Protein AF-A0A8B6DRS9-F1 (afdb_monomer_lite)

Foldseek 3Di:
DQQDAPVRLVVLQVLLVVLVHRQVVQADPRRGRLADPVLSVLLSVLSVLLLVLVVVDDPVCVVVSLVVSLVSLVVVVVVLLVLLVDLVCLVCLVSSLVSNCCVLPVSLVSSCVSCVVSVHHDDPSSVVSSVCSVVSVVSSVVSVD

Secondary structure (DSSP, 8-state):
--B--HHHHHHHHHHHHHTT---GGGB-GGGBBSS-HHHHHHHHHHHHHHHHHHHT--TTTHHHHHHHHHHHHHHHHHHHHHHHH-GGGTTTHHHHHHHHHIIIIIIHHHHHHHHHHTTPPPPHHHHHHHTTHHHHHHHHHHTT-

Sequence (145 aa):
MNHLKEKECSRFLEEMMSAGLDLKPYVESDCFVALTMNTAQFAKICMTMTRDLLTLHTLELSPLITDTITEVFKAQ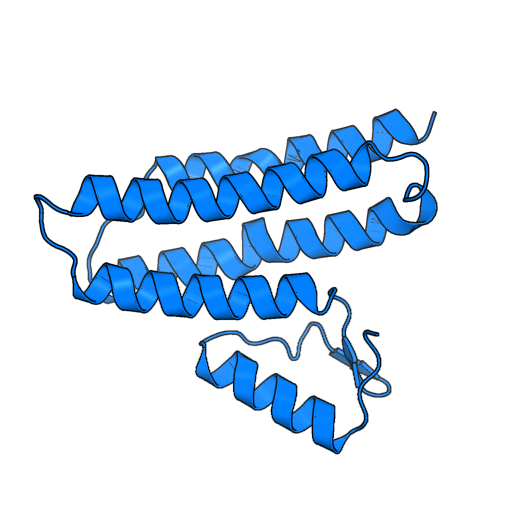LLHFEDSLKNPDFKTEHKFILKNAKYILETLMKKVEEQFKTRSISFPKQLVSVSGKYKKLESLSKSSGS

Structure (mmCIF, N/CA/C/O backbone):
data_AF-A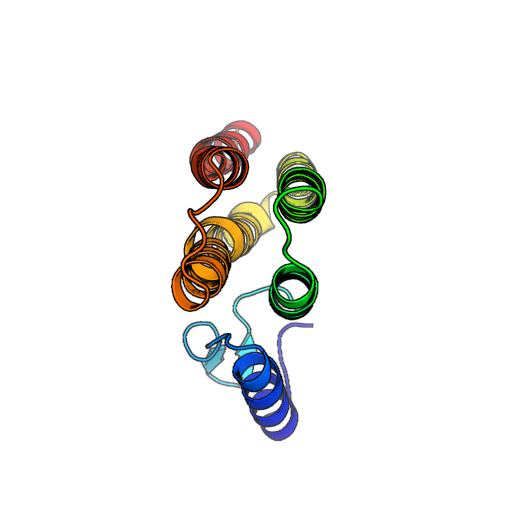0A8B6DRS9-F1
#
_entry.id   AF-A0A8B6DRS9-F1
#
loop_
_atom_site.group_PDB
_atom_site.id
_atom_site.type_symbol
_atom_site.label_atom_id
_atom_site.label_alt_id
_atom_site.label_comp_id
_atom_site.label_asym_id
_atom_site.label_entity_id
_atom_site.label_seq_id
_atom_site.pdbx_PDB_ins_code
_atom_site.Cartn_x
_atom_site.Cartn_y
_atom_site.Cartn_z
_atom_site.occupancy
_atom_site.B_iso_or_equiv
_atom_site.auth_seq_id
_atom_site.auth_comp_id
_atom_site.auth_asym_id
_atom_site.auth_atom_id
_atom_site.pdbx_PDB_model_num
ATOM 1 N N . MET A 1 1 ? -17.212 -5.415 7.579 1.00 56.84 1 MET A N 1
ATOM 2 C CA . MET A 1 1 ? -17.082 -6.022 8.921 1.00 56.84 1 MET A CA 1
ATOM 3 C C . MET A 1 1 ? -15.638 -6.470 9.075 1.00 56.84 1 MET A C 1
ATOM 5 O O . MET A 1 1 ? -15.154 -7.112 8.154 1.00 56.84 1 MET A O 1
ATOM 9 N N . ASN A 1 2 ? -14.947 -6.074 10.149 1.00 80.19 2 ASN A N 1
ATOM 10 C CA . ASN A 1 2 ? -13.532 -6.421 10.378 1.00 80.19 2 ASN A CA 1
ATOM 11 C C . ASN A 1 2 ? -13.346 -7.603 11.344 1.00 80.19 2 ASN A C 1
ATOM 13 O O . ASN A 1 2 ? -12.225 -8.051 11.548 1.00 80.19 2 ASN A O 1
ATOM 17 N N . HIS A 1 3 ? -14.432 -8.094 11.941 1.00 86.56 3 HIS A N 1
ATOM 18 C CA . HIS A 1 3 ? -14.432 -9.350 12.681 1.00 86.56 3 HIS A CA 1
ATOM 19 C C . HIS A 1 3 ? -14.653 -10.505 11.714 1.00 86.56 3 HIS A C 1
ATOM 21 O O . HIS A 1 3 ? -15.632 -10.509 10.964 1.00 86.56 3 HIS A O 1
ATOM 27 N N . LEU A 1 4 ? -13.749 -11.475 11.760 1.00 88.12 4 LEU A N 1
ATOM 28 C CA . LEU A 1 4 ? -13.831 -12.723 11.014 1.00 88.12 4 LEU A CA 1
ATOM 29 C C . LEU A 1 4 ? -14.018 -13.882 11.993 1.00 88.12 4 LEU A C 1
ATOM 31 O O . LEU A 1 4 ? -13.576 -13.808 13.137 1.00 88.12 4 LEU A O 1
ATOM 35 N N . LYS A 1 5 ? -14.628 -14.986 11.553 1.00 91.50 5 LYS A N 1
ATOM 36 C CA . LYS A 1 5 ? -14.529 -16.241 12.313 1.00 91.50 5 LYS A CA 1
ATOM 37 C C . LYS A 1 5 ? -13.100 -16.771 12.219 1.00 91.50 5 LYS A C 1
ATOM 39 O O . LYS A 1 5 ? -12.423 -16.532 11.224 1.00 91.50 5 LYS A O 1
ATOM 44 N N . GLU A 1 6 ? -12.668 -17.564 13.193 1.00 88.38 6 GLU A N 1
ATOM 45 C CA . GLU A 1 6 ? -11.292 -18.083 13.275 1.00 88.38 6 GLU A CA 1
ATOM 46 C C . GLU A 1 6 ? -10.797 -18.705 11.958 1.00 88.38 6 GLU A C 1
ATOM 48 O O . GLU A 1 6 ? -9.792 -18.273 11.395 1.00 88.38 6 GLU A O 1
ATOM 53 N N . LYS A 1 7 ? -11.580 -19.624 11.377 1.00 91.31 7 LYS A N 1
ATOM 54 C CA . LYS A 1 7 ? -11.267 -20.244 10.078 1.00 91.31 7 LYS A CA 1
ATOM 55 C C . LYS A 1 7 ? -11.177 -19.230 8.929 1.00 91.31 7 LYS A C 1
ATOM 57 O O . LYS A 1 7 ? -10.365 -19.386 8.019 1.00 91.31 7 LYS A O 1
ATOM 62 N N . GLU A 1 8 ? -12.032 -18.210 8.937 1.00 92.44 8 GLU A N 1
ATOM 63 C CA . GLU A 1 8 ? -12.033 -17.159 7.915 1.00 92.44 8 GLU A CA 1
ATOM 64 C C . GLU A 1 8 ? -10.821 -16.242 8.068 1.00 92.44 8 GLU A C 1
ATOM 66 O O . GLU A 1 8 ? -10.259 -15.819 7.062 1.00 92.44 8 GLU A O 1
ATOM 71 N N . CYS A 1 9 ? -10.385 -15.996 9.303 1.00 93.50 9 CYS A N 1
ATOM 72 C CA . CYS A 1 9 ? -9.187 -15.231 9.607 1.00 93.50 9 CYS A CA 1
ATOM 73 C C . CYS A 1 9 ? -7.913 -15.953 9.175 1.00 93.50 9 CYS A C 1
ATOM 75 O O . CYS A 1 9 ? -7.055 -15.332 8.553 1.00 93.50 9 CYS A O 1
ATOM 77 N N . SER A 1 10 ? -7.792 -17.259 9.443 1.00 93.19 10 SER A N 1
ATOM 78 C CA . SER A 1 10 ? -6.656 -18.057 8.959 1.00 93.19 10 SER A CA 1
ATOM 79 C C . SER A 1 10 ? -6.564 -18.001 7.437 1.00 93.19 10 SER A C 1
ATOM 81 O O . SER A 1 10 ? -5.522 -17.638 6.897 1.00 93.19 10 SER A O 1
ATOM 83 N N . ARG A 1 11 ? -7.686 -18.241 6.745 1.00 94.94 11 ARG A N 1
ATOM 84 C CA . ARG A 1 11 ? -7.751 -18.158 5.281 1.00 94.94 11 ARG A CA 1
ATOM 85 C C . ARG A 1 11 ? -7.412 -16.758 4.766 1.00 94.94 11 ARG A C 1
ATOM 87 O O . ARG A 1 11 ? -6.698 -16.630 3.780 1.00 94.94 11 ARG A O 1
ATOM 94 N N . PHE A 1 12 ? -7.912 -15.715 5.425 1.00 94.81 12 PHE A N 1
ATOM 95 C CA . PHE A 1 12 ? -7.599 -14.329 5.083 1.00 94.81 12 PHE A CA 1
ATOM 96 C C . PHE A 1 12 ? -6.097 -14.044 5.205 1.00 94.81 12 PHE A C 1
ATOM 98 O O . PHE A 1 12 ? -5.507 -13.471 4.294 1.00 94.81 12 PHE A O 1
ATOM 105 N N . LEU A 1 13 ? -5.454 -14.476 6.291 1.00 95.62 13 LEU A N 1
ATOM 106 C CA . LEU A 1 13 ? -4.017 -14.280 6.484 1.00 95.62 13 LEU A CA 1
ATOM 107 C C . LEU A 1 13 ? -3.186 -15.059 5.460 1.00 95.62 13 LEU A C 1
ATOM 109 O O . LEU A 1 13 ? -2.234 -14.504 4.919 1.00 95.62 13 LEU A O 1
ATOM 113 N N . GLU A 1 14 ? -3.562 -16.300 5.149 1.00 96.25 14 GLU A N 1
ATOM 114 C CA . GLU A 1 14 ? -2.930 -17.099 4.090 1.00 96.25 14 GLU A CA 1
ATOM 115 C C . GLU A 1 14 ? -3.055 -16.423 2.719 1.00 96.25 14 GLU A C 1
ATOM 117 O O . GLU A 1 14 ? -2.078 -16.316 1.975 1.00 96.25 14 GLU A O 1
ATOM 122 N N . GLU A 1 15 ? -4.240 -15.905 2.399 1.00 95.88 15 GLU A N 1
ATOM 123 C CA . GLU A 1 15 ? -4.502 -15.181 1.159 1.00 95.88 15 GLU A CA 1
ATOM 124 C C . GLU A 1 15 ? -3.626 -13.926 1.040 1.00 95.88 15 GLU A C 1
ATOM 126 O O . GLU A 1 15 ? -3.016 -13.693 -0.005 1.00 95.88 15 GLU A O 1
ATOM 131 N N . MET A 1 16 ? -3.512 -13.134 2.107 1.00 96.81 16 MET A N 1
ATOM 132 C CA . MET A 1 16 ? -2.665 -11.936 2.124 1.00 96.81 16 MET A CA 1
ATOM 133 C C . MET A 1 16 ? -1.181 -12.299 2.031 1.00 96.81 16 MET A C 1
ATOM 135 O O . MET A 1 16 ? -0.440 -11.694 1.252 1.00 96.81 16 MET A O 1
ATOM 139 N N . MET A 1 17 ? -0.763 -13.354 2.734 1.00 96.56 17 MET A N 1
ATOM 140 C CA . MET A 1 17 ? 0.605 -13.861 2.683 1.00 96.56 17 MET A CA 1
ATOM 141 C C . MET A 1 17 ? 0.981 -14.326 1.272 1.00 96.56 17 MET A C 1
ATOM 143 O O . MET A 1 17 ? 2.082 -14.038 0.807 1.00 96.56 17 MET A O 1
ATOM 147 N N . SER A 1 18 ? 0.055 -14.961 0.543 1.00 95.00 18 SER A N 1
ATOM 148 C CA . SER A 1 18 ? 0.271 -15.374 -0.853 1.00 95.00 18 SER A CA 1
ATOM 149 C C . SER A 1 18 ? 0.524 -14.195 -1.810 1.00 95.00 18 SER A C 1
ATOM 151 O O . SER A 1 18 ? 1.181 -14.354 -2.840 1.00 95.00 18 SER A O 1
ATOM 153 N N . ALA A 1 19 ? 0.059 -12.994 -1.447 1.00 94.75 19 ALA A N 1
ATOM 154 C CA . ALA A 1 19 ? 0.337 -11.743 -2.151 1.00 94.75 19 ALA A CA 1
ATOM 155 C C . ALA A 1 19 ? 1.589 -11.008 -1.628 1.00 94.75 19 ALA A C 1
ATOM 157 O O . ALA A 1 19 ? 1.895 -9.907 -2.085 1.00 94.75 19 ALA A O 1
ATOM 158 N N . GLY A 1 20 ? 2.329 -11.600 -0.684 1.00 94.50 20 GLY A N 1
ATOM 159 C CA . GLY A 1 20 ? 3.524 -11.012 -0.072 1.00 94.50 20 GLY A CA 1
ATOM 160 C C . GLY A 1 20 ? 3.230 -10.016 1.054 1.00 94.50 20 GLY A C 1
ATOM 161 O O . GLY A 1 20 ? 4.090 -9.192 1.379 1.00 94.50 20 GLY A O 1
ATOM 162 N N . LEU A 1 21 ? 2.028 -10.065 1.637 1.00 96.38 21 LEU A N 1
ATOM 163 C CA . LEU A 1 21 ? 1.576 -9.156 2.689 1.00 96.38 21 LEU A CA 1
ATOM 164 C C . LEU A 1 21 ? 1.418 -9.894 4.020 1.00 96.38 21 LEU A C 1
ATOM 166 O O . LEU A 1 21 ? 0.531 -10.729 4.180 1.00 96.38 21 LEU A O 1
ATOM 170 N N . ASP A 1 22 ? 2.238 -9.532 5.006 1.00 95.12 22 ASP A N 1
ATOM 171 C CA . ASP A 1 22 ? 2.053 -9.995 6.380 1.00 95.12 22 ASP A CA 1
ATOM 172 C C . ASP A 1 22 ? 1.073 -9.078 7.121 1.00 95.12 22 ASP A C 1
ATOM 174 O O . ASP A 1 22 ? 1.427 -7.975 7.548 1.00 95.12 22 ASP A O 1
ATOM 178 N N . LEU A 1 23 ? -0.177 -9.531 7.246 1.00 95.06 23 LEU A N 1
ATOM 179 C CA . LEU A 1 23 ? -1.209 -8.829 8.009 1.00 95.06 23 LEU A CA 1
ATOM 180 C C . LEU A 1 23 ? -1.358 -9.318 9.447 1.00 95.06 23 LEU A C 1
ATOM 182 O O . LEU A 1 23 ? -2.164 -8.752 10.182 1.00 95.06 23 LEU A O 1
ATOM 186 N N . LYS A 1 24 ? -0.572 -10.305 9.892 1.00 93.75 24 LYS A N 1
ATOM 187 C CA . LYS A 1 24 ? -0.650 -10.804 11.270 1.00 93.75 24 LYS A CA 1
ATOM 188 C C . LYS A 1 24 ? -0.460 -9.695 12.323 1.00 93.75 24 LYS A C 1
ATOM 190 O O . LYS A 1 24 ? -1.221 -9.699 13.286 1.00 93.75 24 LYS A O 1
ATOM 195 N N . PRO A 1 25 ? 0.436 -8.697 12.145 1.00 94.31 25 PRO A N 1
ATOM 196 C CA . PRO A 1 25 ? 0.561 -7.569 13.079 1.00 94.31 25 PRO A CA 1
ATOM 197 C C . PRO A 1 25 ? -0.669 -6.651 13.154 1.00 94.31 25 PRO A C 1
ATOM 199 O O . PRO A 1 25 ? -0.749 -5.802 14.038 1.00 94.31 25 PRO A O 1
ATOM 202 N N . TYR A 1 26 ? -1.603 -6.785 12.212 1.00 93.69 26 TYR A N 1
ATOM 203 C CA . TYR A 1 26 ? -2.839 -6.010 12.135 1.00 93.69 26 TYR A CA 1
ATOM 204 C C . TYR A 1 26 ? -4.062 -6.833 12.543 1.00 93.69 26 TYR A C 1
ATOM 206 O O . TYR A 1 26 ? -5.176 -6.351 12.370 1.00 93.69 26 TYR A O 1
ATOM 214 N N . VAL A 1 27 ? -3.885 -8.049 13.062 1.00 92.88 27 VAL A N 1
ATOM 215 C CA . VAL A 1 27 ? -4.972 -8.862 13.614 1.00 92.88 27 VAL A CA 1
ATOM 216 C C . VAL A 1 27 ? -4.858 -8.868 15.133 1.00 92.88 27 VAL A C 1
ATOM 218 O O . VAL A 1 27 ? -3.841 -9.274 15.691 1.00 92.88 27 VAL A O 1
ATOM 221 N N . GLU A 1 28 ? -5.900 -8.379 15.792 1.00 90.88 28 GLU A N 1
ATOM 222 C CA . GLU A 1 28 ? -6.038 -8.374 17.248 1.00 90.88 28 GLU A CA 1
ATOM 223 C C . GLU A 1 28 ? -6.660 -9.701 17.730 1.00 90.88 28 GLU A C 1
ATOM 225 O O . GLU A 1 28 ? -6.952 -10.601 16.932 1.00 90.88 28 GLU A O 1
ATOM 230 N N . SER A 1 29 ? -6.851 -9.848 19.045 1.00 84.38 29 SER A N 1
ATOM 231 C CA . SER A 1 29 ? -7.570 -10.998 19.607 1.00 84.38 29 SER A CA 1
ATOM 232 C C . SER A 1 29 ? -8.953 -11.149 18.961 1.00 84.38 29 SER A C 1
ATOM 234 O O . SER A 1 29 ? -9.545 -10.179 18.488 1.00 84.38 29 SER A O 1
ATOM 236 N N . ASP A 1 30 ? -9.456 -12.382 18.902 1.00 83.62 30 ASP A N 1
ATOM 237 C CA . ASP A 1 30 ? -10.765 -12.705 18.313 1.00 83.62 30 ASP A CA 1
ATOM 238 C C . ASP A 1 30 ? -10.901 -12.357 16.821 1.00 83.62 30 ASP A C 1
ATOM 240 O O . ASP A 1 30 ? -11.995 -12.079 16.324 1.00 83.62 30 ASP A O 1
ATOM 244 N N . CYS A 1 31 ? -9.783 -12.396 16.085 1.00 88.81 31 CYS A N 1
ATOM 245 C CA . CYS A 1 31 ? -9.757 -12.220 14.631 1.00 88.81 31 CYS A CA 1
ATOM 246 C C . CYS A 1 31 ? -10.315 -10.865 14.166 1.00 88.81 31 CYS A C 1
ATOM 248 O O . CYS A 1 31 ? -10.937 -10.758 13.102 1.00 88.81 31 CYS A O 1
ATOM 250 N N . PHE A 1 32 ? -10.092 -9.821 14.967 1.00 91.19 32 PHE A N 1
ATOM 251 C CA . PHE A 1 32 ? -10.398 -8.453 14.580 1.00 91.19 32 PHE A CA 1
ATOM 252 C C . PHE A 1 32 ? -9.268 -7.870 13.731 1.00 91.19 32 PHE A C 1
ATOM 254 O O . PHE A 1 32 ? -8.148 -7.671 14.198 1.00 91.19 32 PHE A O 1
ATOM 261 N N . VAL A 1 33 ? -9.563 -7.570 12.468 1.00 92.38 33 VAL A N 1
ATOM 262 C CA . VAL A 1 33 ? -8.616 -6.929 11.556 1.00 92.38 33 VAL A CA 1
ATOM 263 C C . VAL A 1 33 ? -8.609 -5.424 11.817 1.00 92.38 33 VAL A C 1
ATOM 265 O O . VAL A 1 33 ? -9.569 -4.702 11.556 1.00 92.38 33 VAL A O 1
ATOM 268 N N . ALA A 1 34 ? -7.482 -4.912 12.284 1.00 93.31 34 ALA A N 1
ATOM 269 C CA . ALA A 1 34 ? -7.282 -3.517 12.640 1.00 93.31 34 ALA A CA 1
ATOM 270 C C . ALA A 1 34 ? -6.971 -2.614 11.423 1.00 93.31 34 ALA A C 1
ATOM 272 O O . ALA A 1 34 ? -6.306 -1.580 11.541 1.00 93.31 34 ALA A O 1
ATOM 273 N N . LEU A 1 35 ? -7.482 -3.017 10.259 1.00 94.94 35 LEU A N 1
ATOM 274 C CA . LEU A 1 35 ? -7.545 -2.320 8.978 1.00 94.94 35 LEU A CA 1
ATOM 275 C C . LEU A 1 35 ? -8.950 -2.546 8.410 1.00 94.94 35 LEU A C 1
ATOM 277 O O . LEU A 1 35 ? -9.609 -3.528 8.740 1.00 94.94 35 LEU A O 1
ATOM 281 N N . THR A 1 36 ? -9.428 -1.664 7.538 1.00 94.69 36 THR A N 1
ATOM 282 C CA . THR A 1 36 ? -10.646 -1.973 6.784 1.00 94.69 36 THR A CA 1
ATOM 283 C C . THR A 1 36 ? -10.375 -3.130 5.826 1.00 94.69 36 THR A C 1
ATOM 285 O O . THR A 1 36 ? -9.284 -3.245 5.258 1.00 94.69 36 THR A O 1
ATOM 288 N N . MET A 1 37 ? -11.397 -3.948 5.574 1.00 92.81 37 MET A N 1
ATOM 289 C CA . MET A 1 37 ? -11.320 -4.974 4.531 1.00 92.81 37 MET A CA 1
ATOM 290 C C . MET A 1 37 ? -10.985 -4.378 3.156 1.00 92.81 37 MET A C 1
ATOM 292 O O . MET A 1 37 ? -10.229 -4.987 2.404 1.00 92.81 37 MET A O 1
ATOM 296 N N . ASN A 1 38 ? -11.463 -3.165 2.858 1.00 93.88 38 ASN A N 1
ATOM 297 C CA . ASN A 1 38 ? -11.125 -2.459 1.620 1.00 93.88 38 ASN A CA 1
ATOM 298 C C . ASN A 1 38 ? -9.624 -2.168 1.520 1.00 93.88 38 ASN A C 1
ATOM 300 O O . ASN A 1 38 ? -9.034 -2.399 0.472 1.00 93.88 38 ASN A O 1
ATOM 304 N N . THR A 1 39 ? -8.985 -1.727 2.606 1.00 96.62 39 THR A N 1
ATOM 305 C CA . THR A 1 39 ? -7.534 -1.492 2.651 1.00 96.62 39 THR A CA 1
ATOM 306 C C . THR A 1 39 ? -6.743 -2.778 2.420 1.00 96.62 39 THR A C 1
ATOM 308 O O . THR A 1 39 ? -5.794 -2.776 1.639 1.00 96.62 39 THR A O 1
ATOM 311 N N . ALA A 1 40 ? -7.132 -3.882 3.067 1.00 96.25 40 ALA A N 1
ATOM 312 C CA . ALA A 1 40 ? -6.463 -5.171 2.887 1.00 96.25 40 ALA A CA 1
ATOM 313 C C . ALA A 1 40 ? -6.590 -5.683 1.441 1.00 96.25 40 ALA A C 1
ATOM 315 O O . ALA A 1 40 ? -5.603 -6.086 0.827 1.00 96.25 40 ALA A O 1
ATOM 316 N N . GLN A 1 41 ? -7.793 -5.598 0.866 1.00 95.81 41 GLN A N 1
ATOM 317 C CA . GLN A 1 41 ? -8.039 -6.013 -0.515 1.00 95.81 41 GLN A CA 1
ATOM 318 C C . GLN A 1 41 ? -7.340 -5.105 -1.530 1.00 95.81 41 GLN A C 1
ATOM 320 O O . GLN A 1 41 ? -6.713 -5.606 -2.463 1.00 95.81 41 GLN A O 1
ATOM 325 N N . PHE A 1 42 ? -7.357 -3.785 -1.320 1.00 97.38 42 PHE A N 1
ATOM 326 C CA . PHE A 1 42 ? -6.580 -2.844 -2.126 1.00 97.38 42 PHE A CA 1
ATOM 327 C C . PHE A 1 42 ? -5.096 -3.216 -2.119 1.00 97.38 42 PHE A C 1
ATOM 329 O O . PHE A 1 42 ? -4.479 -3.288 -3.178 1.00 97.38 42 PHE A O 1
ATOM 336 N N . ALA A 1 43 ? -4.524 -3.503 -0.947 1.00 97.88 43 ALA A N 1
ATOM 337 C CA . ALA A 1 43 ? -3.119 -3.869 -0.833 1.00 97.88 43 ALA A CA 1
ATOM 338 C C . ALA A 1 43 ? -2.795 -5.155 -1.600 1.00 97.88 43 ALA A C 1
ATOM 340 O O . ALA A 1 43 ? -1.822 -5.186 -2.355 1.00 97.88 43 ALA A O 1
ATOM 341 N N . LYS A 1 44 ? -3.638 -6.188 -1.476 1.00 97.69 44 LYS A N 1
ATOM 342 C CA . LYS A 1 44 ? -3.496 -7.441 -2.231 1.00 97.69 44 LYS A CA 1
ATOM 343 C C . LYS A 1 44 ? -3.512 -7.198 -3.743 1.00 97.69 44 LYS A C 1
ATOM 345 O O . LYS A 1 44 ? -2.640 -7.699 -4.460 1.00 97.69 44 LYS A O 1
ATOM 350 N N . ILE A 1 45 ? -4.493 -6.435 -4.227 1.00 97.25 45 ILE A N 1
ATOM 351 C CA . ILE A 1 45 ? -4.644 -6.114 -5.653 1.00 97.25 45 ILE A CA 1
ATOM 352 C C . ILE A 1 45 ? -3.447 -5.292 -6.135 1.00 97.25 45 ILE A C 1
ATOM 354 O O . ILE A 1 45 ? -2.856 -5.627 -7.155 1.00 97.25 45 ILE A O 1
ATOM 358 N N . CYS A 1 46 ? -3.037 -4.274 -5.378 1.00 97.75 46 CYS A N 1
ATOM 359 C CA . CYS A 1 46 ? -1.897 -3.421 -5.699 1.00 97.75 46 CYS A CA 1
ATOM 360 C C . CYS A 1 46 ? -0.588 -4.223 -5.792 1.00 97.75 46 CYS A C 1
ATOM 362 O O . CYS A 1 46 ? 0.166 -4.052 -6.751 1.00 97.75 46 CYS A O 1
ATOM 364 N N . MET A 1 47 ? -0.340 -5.143 -4.853 1.00 97.75 47 MET A N 1
ATOM 365 C CA . MET A 1 47 ? 0.824 -6.036 -4.893 1.00 97.75 47 MET A CA 1
ATOM 366 C C . MET A 1 47 ? 0.804 -6.958 -6.109 1.00 97.75 47 MET A C 1
ATOM 368 O O . MET A 1 47 ? 1.815 -7.092 -6.797 1.00 97.75 47 MET A O 1
ATOM 372 N N . THR A 1 48 ? -0.347 -7.571 -6.386 1.00 96.81 48 THR A N 1
ATOM 373 C CA . THR A 1 48 ? -0.516 -8.480 -7.528 1.00 96.81 48 THR A CA 1
ATOM 374 C C . THR A 1 48 ? -0.299 -7.728 -8.840 1.00 96.81 48 THR A C 1
ATOM 376 O O . THR A 1 48 ? 0.564 -8.106 -9.623 1.00 96.81 48 THR A O 1
ATOM 379 N N . MET A 1 49 ? -0.974 -6.589 -9.015 1.00 97.31 49 MET A N 1
ATOM 380 C CA . MET A 1 49 ? -0.826 -5.710 -10.175 1.00 97.31 49 MET A CA 1
ATOM 381 C C . MET A 1 49 ? 0.619 -5.238 -10.353 1.00 97.31 49 MET A C 1
ATOM 383 O O . MET A 1 49 ? 1.140 -5.280 -11.460 1.00 9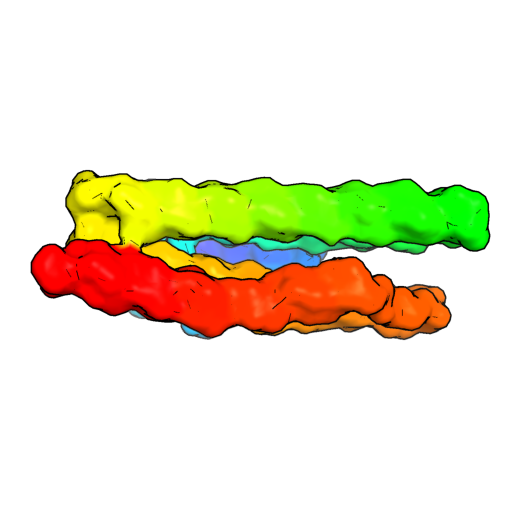7.31 49 MET A O 1
ATOM 387 N N . THR A 1 50 ? 1.292 -4.813 -9.280 1.00 97.31 50 THR A N 1
ATOM 388 C CA . THR A 1 50 ? 2.702 -4.395 -9.338 1.00 97.31 50 THR A CA 1
ATOM 389 C C . THR A 1 50 ? 3.578 -5.537 -9.835 1.00 97.31 50 THR A C 1
ATOM 391 O O . THR A 1 50 ? 4.373 -5.351 -10.752 1.00 97.31 50 THR A O 1
ATOM 394 N N . ARG A 1 51 ? 3.429 -6.731 -9.251 1.00 96.38 51 ARG A N 1
ATOM 395 C CA . ARG A 1 51 ? 4.195 -7.910 -9.657 1.00 96.38 51 ARG A CA 1
ATOM 396 C C . ARG A 1 51 ? 3.981 -8.214 -11.137 1.00 96.38 51 ARG A C 1
ATOM 398 O O . ARG A 1 51 ? 4.967 -8.445 -11.833 1.00 96.38 51 ARG A O 1
ATOM 405 N N . ASP A 1 52 ? 2.733 -8.179 -11.593 1.00 96.69 52 ASP A N 1
ATOM 406 C CA . ASP A 1 52 ? 2.351 -8.502 -12.965 1.00 96.69 52 ASP A CA 1
ATOM 407 C C . ASP A 1 52 ? 2.874 -7.441 -13.946 1.00 96.69 52 ASP A C 1
ATOM 409 O O . ASP A 1 52 ? 3.544 -7.782 -14.917 1.00 96.69 52 ASP A O 1
ATOM 413 N N . LEU A 1 53 ? 2.708 -6.148 -13.654 1.00 97.06 53 LEU A N 1
ATOM 414 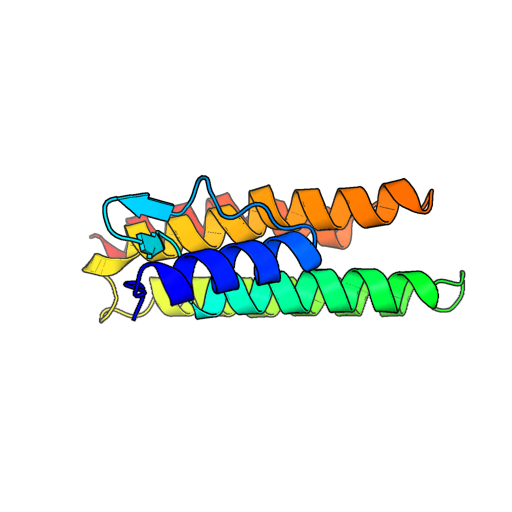C CA . LEU A 1 53 ? 3.261 -5.060 -14.470 1.00 97.06 53 LEU A CA 1
ATOM 415 C C . LEU A 1 53 ? 4.785 -5.145 -14.584 1.00 97.06 53 LEU A C 1
ATOM 417 O O . LEU A 1 53 ? 5.341 -4.965 -15.664 1.00 97.06 53 LEU A O 1
ATOM 421 N N . LEU A 1 54 ? 5.475 -5.480 -13.493 1.00 96.31 54 LEU A N 1
ATOM 422 C CA . LEU A 1 54 ? 6.926 -5.627 -13.513 1.00 96.31 54 LEU A CA 1
ATOM 423 C C . LEU A 1 54 ? 7.407 -6.874 -14.279 1.00 96.31 54 LEU A C 1
ATOM 425 O O . LEU A 1 54 ? 8.587 -6.939 -14.624 1.00 96.31 54 LEU A O 1
ATOM 429 N N . THR A 1 55 ? 6.540 -7.856 -14.574 1.00 96.06 55 THR A N 1
ATOM 430 C CA . THR A 1 55 ? 6.879 -8.928 -15.539 1.00 96.06 55 THR A CA 1
ATOM 431 C C . THR A 1 55 ? 6.928 -8.425 -16.977 1.00 96.06 55 THR A C 1
ATOM 433 O O . THR A 1 55 ? 7.680 -8.972 -17.775 1.00 96.06 55 THR A O 1
ATOM 436 N N . LEU A 1 56 ? 6.181 -7.363 -17.282 1.00 95.12 56 LEU A N 1
ATOM 437 C CA . LEU A 1 56 ? 6.104 -6.736 -18.601 1.00 95.12 56 LEU A CA 1
ATOM 438 C C . LEU A 1 56 ? 7.100 -5.578 -18.755 1.00 95.12 56 LEU A C 1
ATOM 440 O O . LEU A 1 56 ? 7.051 -4.847 -19.740 1.00 95.12 56 LEU A O 1
ATOM 444 N N . HIS A 1 57 ? 7.976 -5.359 -17.772 1.00 95.88 57 HIS A N 1
ATOM 445 C CA . HIS A 1 57 ? 8.832 -4.183 -17.742 1.00 95.88 57 HIS A CA 1
ATOM 446 C C . HIS A 1 57 ? 9.882 -4.198 -18.862 1.00 95.88 57 HIS A C 1
ATOM 448 O O . HIS A 1 57 ? 10.816 -5.001 -18.853 1.00 95.88 57 HIS A O 1
ATOM 454 N N . THR A 1 58 ? 9.782 -3.220 -19.760 1.00 94.50 58 THR A N 1
ATOM 455 C CA . THR A 1 58 ? 10.815 -2.831 -20.731 1.00 94.50 58 THR A CA 1
ATOM 456 C C . THR A 1 58 ? 11.140 -1.346 -20.567 1.00 94.50 58 THR A C 1
ATOM 458 O O . THR A 1 58 ? 10.468 -0.642 -19.810 1.00 94.50 58 THR A O 1
ATOM 461 N N . LEU A 1 59 ? 12.160 -0.841 -21.267 1.00 92.38 59 LEU A N 1
ATOM 462 C CA . LEU A 1 59 ? 12.491 0.589 -21.226 1.00 92.38 59 LEU A CA 1
ATOM 463 C C . LEU A 1 59 ? 11.337 1.455 -21.753 1.00 92.38 59 LEU A C 1
ATOM 465 O O . LEU A 1 59 ? 11.052 2.507 -21.188 1.00 92.38 59 LEU A O 1
ATOM 469 N N . GLU A 1 60 ? 10.638 0.982 -22.781 1.00 95.19 60 GLU A N 1
ATOM 470 C CA . GLU A 1 60 ? 9.509 1.660 -23.420 1.00 95.19 60 GLU A CA 1
ATOM 471 C C . GLU A 1 60 ? 8.270 1.680 -22.518 1.00 95.19 60 GLU A C 1
ATOM 473 O O . GLU A 1 60 ? 7.549 2.675 -22.472 1.00 95.19 60 GLU A O 1
ATOM 478 N N . LEU A 1 61 ? 8.028 0.594 -21.776 1.00 95.94 61 LEU A N 1
ATOM 479 C CA . LEU A 1 61 ? 6.871 0.464 -20.886 1.00 95.94 61 LEU A CA 1
ATOM 480 C C . LEU A 1 61 ? 7.121 1.020 -19.480 1.00 95.94 61 LEU A C 1
ATOM 482 O O . LEU A 1 61 ? 6.167 1.215 -18.726 1.00 95.94 61 LEU A O 1
ATOM 486 N N . SER A 1 62 ? 8.374 1.304 -19.117 1.00 94.31 62 SER A N 1
ATOM 487 C CA . SER A 1 62 ? 8.747 1.774 -17.778 1.00 94.31 62 SER A CA 1
ATOM 488 C C . SER A 1 62 ? 7.976 3.029 -17.325 1.00 94.31 62 SER A C 1
ATOM 490 O O . SER A 1 62 ? 7.456 3.014 -16.200 1.00 94.31 62 SER A O 1
ATOM 492 N N . PRO A 1 63 ? 7.800 4.080 -18.162 1.00 94.81 63 PRO A N 1
ATOM 493 C CA . PRO A 1 63 ? 6.991 5.241 -17.788 1.00 94.81 63 PRO A CA 1
ATOM 494 C C . PRO A 1 63 ? 5.527 4.867 -17.532 1.00 94.81 63 PRO A C 1
ATOM 496 O O . PRO A 1 63 ? 4.979 5.219 -16.493 1.00 94.81 63 PRO A O 1
ATOM 499 N N . LEU A 1 64 ? 4.925 4.067 -18.419 1.00 96.50 64 LEU A N 1
ATOM 500 C CA . LEU A 1 64 ? 3.526 3.649 -18.304 1.00 96.50 64 LEU A CA 1
ATOM 501 C C . LEU A 1 64 ? 3.274 2.814 -17.040 1.00 96.50 64 LEU A C 1
ATOM 503 O O . LEU A 1 64 ? 2.297 3.046 -16.329 1.00 96.50 64 LEU A O 1
ATOM 507 N N . ILE A 1 65 ? 4.159 1.860 -16.736 1.00 96.75 65 ILE A N 1
ATOM 508 C CA . ILE A 1 65 ? 4.082 1.036 -15.521 1.00 96.75 65 ILE A CA 1
ATOM 509 C C . ILE A 1 65 ? 4.186 1.920 -14.276 1.00 96.75 65 ILE A C 1
ATOM 511 O O . ILE A 1 65 ? 3.383 1.795 -13.349 1.00 96.75 65 ILE A O 1
ATOM 515 N N . THR A 1 66 ? 5.154 2.836 -14.271 1.00 95.44 66 THR A N 1
ATOM 516 C CA . THR A 1 66 ? 5.374 3.774 -13.167 1.00 95.44 66 THR A CA 1
ATOM 517 C C . THR A 1 66 ? 4.152 4.652 -12.927 1.00 95.44 66 THR A C 1
ATOM 519 O O . THR A 1 66 ? 3.704 4.779 -11.784 1.00 95.44 66 THR A O 1
ATOM 522 N N . ASP A 1 67 ? 3.601 5.238 -13.986 1.00 95.94 67 ASP A N 1
ATOM 523 C CA . ASP A 1 67 ? 2.447 6.125 -13.903 1.00 95.94 67 ASP A CA 1
ATOM 524 C C . ASP A 1 67 ? 1.208 5.357 -13.445 1.00 95.94 67 ASP A C 1
ATOM 526 O O . ASP A 1 67 ? 0.510 5.810 -12.542 1.00 95.94 67 ASP A O 1
ATOM 530 N N . THR A 1 68 ? 0.998 4.140 -13.952 1.00 97.25 68 THR A N 1
ATOM 531 C CA . THR A 1 68 ? -0.121 3.278 -13.543 1.00 97.25 68 THR A CA 1
ATOM 532 C C . THR A 1 68 ? -0.095 2.994 -12.041 1.00 97.25 68 THR A C 1
ATOM 534 O O . THR A 1 68 ? -1.085 3.226 -11.345 1.00 97.25 68 THR A O 1
ATOM 537 N N . ILE A 1 69 ? 1.043 2.535 -11.507 1.00 96.75 69 ILE A N 1
ATOM 538 C CA . ILE A 1 69 ? 1.173 2.251 -10.069 1.00 96.75 69 ILE A CA 1
ATOM 539 C C . ILE A 1 69 ? 0.998 3.550 -9.269 1.00 96.75 69 ILE A C 1
ATOM 541 O O . ILE A 1 69 ? 0.301 3.571 -8.254 1.00 96.75 69 ILE A O 1
ATOM 545 N N . THR A 1 70 ? 1.579 4.653 -9.747 1.00 96.06 70 THR A N 1
ATOM 546 C CA . THR A 1 70 ? 1.477 5.967 -9.100 1.00 96.06 70 THR A CA 1
ATOM 547 C C . THR A 1 70 ? 0.031 6.451 -9.002 1.00 96.06 70 THR A C 1
ATOM 549 O O . THR A 1 70 ? -0.380 6.912 -7.935 1.00 96.06 70 THR A O 1
ATOM 552 N N . GLU A 1 71 ? -0.749 6.343 -10.077 1.00 96.38 71 GLU A N 1
ATOM 553 C CA . GLU A 1 71 ? -2.152 6.760 -10.098 1.00 96.38 71 GLU A CA 1
ATOM 554 C C . GLU A 1 71 ? -3.020 5.900 -9.176 1.00 96.38 71 GLU A C 1
ATOM 556 O O . GLU A 1 71 ? -3.855 6.441 -8.453 1.00 96.38 71 GLU A O 1
ATOM 561 N N . VAL A 1 72 ? -2.761 4.592 -9.089 1.00 96.50 72 VAL A N 1
ATOM 562 C CA . VAL A 1 72 ? -3.463 3.709 -8.142 1.00 96.50 72 VAL A CA 1
ATOM 563 C C . VAL A 1 72 ? -3.233 4.142 -6.693 1.00 96.50 72 VAL A C 1
ATOM 565 O O . VAL A 1 72 ? -4.190 4.242 -5.921 1.00 96.50 72 VAL A O 1
ATOM 568 N N . PHE A 1 73 ? -1.995 4.475 -6.310 1.00 95.94 73 PHE A N 1
ATOM 569 C CA . PHE A 1 73 ? -1.753 5.032 -4.978 1.00 95.94 73 PHE A CA 1
ATOM 570 C C . PHE A 1 73 ? -2.432 6.395 -4.806 1.00 95.94 73 PHE A C 1
ATOM 572 O O . PHE A 1 73 ? -3.106 6.606 -3.801 1.00 95.94 73 PHE A O 1
ATOM 579 N N . LYS A 1 74 ? -2.301 7.321 -5.766 1.00 94.69 74 LYS A N 1
ATOM 580 C CA . LYS A 1 74 ? -2.933 8.651 -5.680 1.00 94.69 74 LYS A CA 1
ATOM 581 C C . LYS A 1 74 ? -4.448 8.564 -5.496 1.00 94.69 74 LYS A C 1
ATOM 583 O O . LYS A 1 74 ? -4.974 9.298 -4.663 1.00 94.69 74 LYS A O 1
ATOM 588 N N . ALA A 1 75 ? -5.122 7.668 -6.212 1.00 95.38 75 ALA A N 1
ATOM 589 C CA . ALA A 1 75 ? -6.554 7.434 -6.065 1.00 95.38 75 ALA A CA 1
ATOM 590 C C . ALA A 1 75 ? -6.906 6.983 -4.638 1.00 95.38 75 ALA A C 1
ATOM 592 O O . ALA A 1 75 ? -7.825 7.524 -4.024 1.00 95.38 75 ALA A O 1
ATOM 593 N N . GLN A 1 76 ? -6.122 6.067 -4.062 1.00 95.81 76 GLN A N 1
ATOM 594 C CA . GLN A 1 76 ? -6.326 5.625 -2.682 1.00 95.81 76 GLN A CA 1
ATOM 595 C C . GLN A 1 76 ? -6.050 6.739 -1.658 1.00 95.81 76 GLN A C 1
ATOM 597 O O . GLN A 1 76 ? -6.766 6.852 -0.664 1.00 95.81 76 GLN A O 1
ATOM 602 N N . LEU A 1 77 ? -5.048 7.596 -1.891 1.00 94.44 77 LEU A N 1
ATOM 603 C CA . LEU A 1 77 ? -4.838 8.780 -1.051 1.00 94.44 77 LEU A CA 1
ATOM 604 C C . LEU A 1 77 ? -6.007 9.755 -1.137 1.00 94.44 77 LEU A C 1
ATOM 606 O O . LEU A 1 77 ? -6.415 10.272 -0.103 1.00 94.44 77 LEU A O 1
ATOM 610 N N . LEU A 1 78 ? -6.534 10.008 -2.335 1.00 94.19 78 LEU A N 1
ATOM 611 C CA . LEU A 1 78 ? -7.689 10.883 -2.514 1.00 94.19 78 LEU A CA 1
ATOM 612 C C . LEU A 1 78 ? -8.894 10.345 -1.736 1.00 94.19 78 LEU A C 1
ATOM 614 O O . LEU A 1 78 ? -9.519 11.094 -0.995 1.00 94.19 78 LEU A O 1
ATOM 618 N N . HIS A 1 79 ? -9.128 9.032 -1.784 1.00 94.94 79 HIS A N 1
ATOM 619 C CA . HIS A 1 79 ? -10.163 8.388 -0.980 1.00 94.94 79 HIS A CA 1
ATOM 620 C C . HIS A 1 79 ? -9.979 8.620 0.532 1.00 94.94 79 HIS A C 1
ATOM 622 O O . HIS A 1 79 ? -10.952 8.904 1.236 1.00 94.94 79 HIS A O 1
ATOM 628 N N . PHE A 1 80 ? -8.746 8.555 1.049 1.00 95.50 80 PHE A N 1
ATOM 629 C CA . PHE A 1 80 ? -8.473 8.910 2.447 1.00 95.50 80 PHE A CA 1
ATOM 630 C C . PHE A 1 80 ? -8.669 10.405 2.724 1.00 95.50 80 PHE A C 1
ATOM 632 O O . PHE A 1 80 ? -9.228 10.749 3.762 1.00 95.50 80 PHE A O 1
ATOM 639 N N . GLU A 1 81 ? -8.236 11.293 1.822 1.00 94.69 81 GLU A N 1
ATOM 640 C CA . GLU A 1 81 ? -8.449 12.741 1.954 1.00 94.69 81 GLU A CA 1
ATOM 641 C C . GLU A 1 81 ? -9.938 13.079 2.033 1.00 94.69 81 GLU A C 1
ATOM 643 O O . GLU A 1 81 ? -10.338 13.853 2.899 1.00 94.69 81 GLU A O 1
ATOM 648 N N . ASP A 1 82 ? -10.749 12.491 1.162 1.00 95.25 82 ASP A N 1
ATOM 649 C CA . ASP A 1 82 ? -12.189 12.729 1.115 1.00 95.25 82 ASP A CA 1
ATOM 650 C C . ASP A 1 82 ? -12.879 12.156 2.354 1.00 95.25 82 ASP A C 1
ATOM 652 O O . ASP A 1 82 ? -13.728 12.815 2.954 1.00 95.25 82 ASP A O 1
ATOM 656 N N . SER A 1 83 ? -12.437 10.983 2.818 1.00 94.62 83 SER A N 1
ATOM 657 C CA . SER A 1 83 ? -12.932 10.390 4.064 1.00 94.62 83 SER A CA 1
ATOM 658 C C . SER A 1 83 ? -12.612 11.260 5.288 1.00 94.62 83 SER A C 1
ATOM 660 O O . SER A 1 83 ? -13.454 11.403 6.161 1.00 94.62 83 SER A O 1
ATOM 662 N N . LEU A 1 84 ? -11.428 11.884 5.353 1.00 94.00 84 LEU A N 1
ATOM 663 C CA . LEU A 1 84 ? -11.031 12.783 6.455 1.00 94.00 84 LEU A CA 1
ATOM 664 C C . LEU A 1 84 ? -11.703 14.167 6.409 1.00 94.00 84 LEU A C 1
ATOM 666 O O . LEU A 1 84 ? -11.689 14.906 7.399 1.00 94.00 84 LEU A O 1
ATOM 670 N N . LYS A 1 85 ? -12.231 14.560 5.247 1.00 93.06 85 LYS A N 1
ATOM 671 C CA . LYS A 1 85 ? -13.011 15.795 5.077 1.00 93.06 85 LYS A CA 1
ATOM 672 C C . LYS A 1 85 ? -14.498 15.576 5.336 1.00 93.06 85 LYS A C 1
ATOM 674 O O . LYS A 1 85 ? -15.206 16.551 5.572 1.00 93.06 85 LYS A O 1
ATOM 679 N N . ASN A 1 86 ? -14.973 14.333 5.272 1.00 93.25 86 ASN A N 1
ATOM 680 C CA . ASN A 1 86 ? -16.371 14.020 5.510 1.00 93.25 86 ASN A CA 1
ATOM 681 C C . ASN A 1 86 ? -16.696 14.156 7.014 1.00 93.25 86 ASN A C 1
ATOM 683 O O . ASN A 1 86 ? -16.112 13.429 7.823 1.00 93.25 86 ASN A O 1
ATOM 687 N N . PRO A 1 87 ? -17.626 15.049 7.409 1.00 91.62 87 PRO A N 1
ATOM 688 C CA . PRO A 1 87 ? -18.004 15.225 8.811 1.00 91.62 87 PRO A CA 1
ATOM 689 C C . PRO A 1 87 ? -18.558 13.947 9.458 1.00 91.62 87 PRO A C 1
ATOM 691 O O . PRO A 1 87 ? -18.379 13.766 10.664 1.00 91.62 87 PRO A O 1
ATOM 694 N N . ASP A 1 88 ? -19.152 13.043 8.674 1.00 94.56 88 ASP A N 1
ATOM 695 C CA . ASP A 1 88 ? -19.722 11.785 9.166 1.00 94.56 88 ASP A CA 1
ATOM 696 C C . ASP A 1 88 ? -18.657 10.820 9.707 1.00 94.56 88 ASP A C 1
ATOM 698 O O . ASP A 1 88 ? -18.973 9.948 10.509 1.00 94.56 88 ASP A O 1
ATOM 702 N N . PHE A 1 89 ? -17.391 10.983 9.304 1.00 93.25 89 PHE A N 1
ATOM 703 C CA . PHE A 1 89 ? -16.287 10.103 9.700 1.00 93.25 89 PHE A CA 1
ATOM 704 C C . PHE A 1 89 ? -15.374 10.695 10.780 1.00 93.25 89 PHE A C 1
ATOM 706 O O . PHE A 1 89 ? -14.282 10.173 11.036 1.00 93.25 89 PHE A O 1
ATOM 713 N N . LYS A 1 90 ? -15.792 11.785 11.439 1.00 90.56 90 LYS A N 1
ATOM 714 C CA . LYS A 1 90 ? -14.964 12.500 12.424 1.00 90.56 90 LYS A CA 1
ATOM 715 C C . LYS A 1 90 ? -14.485 11.594 13.565 1.00 90.56 90 LYS A C 1
ATOM 717 O O . LYS A 1 90 ? -13.362 11.759 14.049 1.00 90.56 90 LYS A O 1
ATOM 722 N N . THR A 1 91 ? -15.297 10.621 13.984 1.00 92.81 91 THR A N 1
ATOM 723 C CA . THR A 1 91 ? -14.932 9.684 15.063 1.00 92.81 91 THR A CA 1
ATOM 724 C C . THR A 1 91 ? -13.959 8.594 14.601 1.00 92.81 91 THR A C 1
ATOM 726 O O . THR A 1 91 ? -13.171 8.064 15.385 1.00 92.81 91 THR A O 1
ATOM 729 N N . GLU A 1 92 ? -13.932 8.336 13.299 1.00 93.94 92 GLU A N 1
ATOM 730 C CA . GLU A 1 92 ? -13.179 7.298 12.614 1.00 93.94 92 GLU A CA 1
ATOM 731 C C . GLU A 1 92 ? -11.837 7.809 12.085 1.00 93.94 92 GLU A C 1
ATOM 733 O O . GLU A 1 92 ? -11.021 7.009 11.629 1.00 93.94 92 GLU A O 1
ATOM 738 N N . HIS A 1 93 ? -11.542 9.110 12.181 1.00 94.44 93 HIS A N 1
ATOM 739 C CA . HIS A 1 93 ? -10.303 9.711 11.668 1.00 94.44 93 HIS A CA 1
ATOM 740 C C . HIS A 1 93 ? -9.036 8.972 12.105 1.00 94.44 93 HIS A C 1
ATOM 742 O O . HIS A 1 93 ? -8.150 8.726 11.287 1.00 94.44 93 HIS A O 1
ATOM 748 N N . LYS A 1 94 ? -8.947 8.553 13.375 1.00 93.38 94 LYS A N 1
ATOM 749 C CA . LYS A 1 94 ? -7.803 7.760 13.862 1.00 93.38 94 LYS A CA 1
ATOM 750 C C . LYS A 1 94 ? -7.683 6.425 13.125 1.00 93.38 94 LYS A C 1
ATOM 752 O O . LYS A 1 94 ? -6.578 6.001 12.788 1.00 93.38 94 LYS A O 1
ATOM 757 N N . PHE A 1 95 ? -8.811 5.773 12.859 1.00 94.31 95 PHE A N 1
ATOM 758 C CA . PHE A 1 95 ? -8.849 4.518 12.121 1.00 94.31 95 PHE A CA 1
ATOM 759 C C . PHE A 1 95 ? -8.526 4.729 10.636 1.00 94.31 95 PHE A C 1
ATOM 761 O O . PHE A 1 95 ? -7.727 3.979 10.077 1.00 94.31 95 PHE A O 1
ATOM 768 N N . ILE A 1 96 ? -9.041 5.790 10.007 1.00 95.69 96 ILE A N 1
ATOM 769 C CA . ILE A 1 96 ? -8.695 6.175 8.629 1.00 95.69 96 ILE A CA 1
ATOM 770 C C . ILE A 1 96 ? -7.187 6.425 8.501 1.00 95.69 96 ILE A C 1
ATOM 772 O O . ILE A 1 96 ? -6.549 5.883 7.600 1.00 95.69 96 ILE A O 1
ATOM 776 N N . LEU A 1 97 ? -6.583 7.156 9.441 1.00 95.06 97 LEU A N 1
ATOM 777 C CA . LEU A 1 97 ? -5.137 7.386 9.455 1.00 95.06 97 LEU A CA 1
ATOM 778 C C . LEU A 1 97 ? -4.333 6.096 9.645 1.00 95.06 97 LEU A C 1
ATOM 780 O O . LEU A 1 97 ? -3.305 5.933 8.993 1.00 95.06 97 LEU A O 1
ATOM 784 N N . LYS A 1 98 ? -4.804 5.147 10.467 1.00 95.00 98 LYS A N 1
ATOM 785 C CA . LYS A 1 98 ? -4.174 3.818 10.597 1.00 95.00 98 LYS A CA 1
ATOM 786 C C . LYS A 1 98 ? -4.146 3.077 9.255 1.00 95.00 98 LYS A C 1
ATOM 788 O O . LYS A 1 98 ? -3.116 2.512 8.890 1.00 95.00 98 LYS A O 1
ATOM 793 N N . ASN A 1 99 ? -5.242 3.135 8.497 1.00 96.69 99 ASN A N 1
ATOM 794 C CA . ASN A 1 99 ? -5.325 2.567 7.150 1.00 96.69 99 ASN A CA 1
ATOM 795 C C . ASN A 1 99 ? -4.384 3.282 6.167 1.00 96.69 99 ASN A C 1
ATOM 797 O O . ASN A 1 99 ? -3.633 2.625 5.448 1.00 96.69 99 ASN A O 1
ATOM 801 N N . ALA A 1 100 ? -4.373 4.617 6.174 1.00 96.00 100 ALA A N 1
ATOM 802 C CA . ALA A 1 100 ? -3.489 5.409 5.326 1.00 96.00 100 ALA A CA 1
ATOM 803 C C . ALA A 1 100 ? -2.008 5.142 5.618 1.00 96.00 100 ALA A C 1
ATOM 805 O O . ALA A 1 100 ? -1.215 4.980 4.692 1.00 96.00 100 ALA A O 1
ATOM 806 N N . LYS A 1 101 ? -1.640 5.028 6.898 1.00 94.44 101 LYS A N 1
ATOM 807 C CA . LYS A 1 101 ? -0.280 4.699 7.328 1.00 94.44 101 LYS A CA 1
ATOM 808 C C . LYS A 1 101 ? 0.164 3.344 6.784 1.00 94.44 101 LYS A C 1
ATOM 810 O O . LYS A 1 101 ? 1.244 3.242 6.212 1.00 94.44 101 LYS A O 1
ATOM 815 N N . TYR A 1 102 ? -0.686 2.322 6.900 1.00 96.00 102 TYR A N 1
ATOM 816 C CA . TYR A 1 102 ? -0.399 1.005 6.333 1.00 96.00 102 TYR A CA 1
ATOM 817 C C . TYR A 1 102 ? -0.134 1.076 4.819 1.00 96.00 102 TYR A C 1
ATOM 819 O O . TYR A 1 102 ? 0.855 0.521 4.343 1.00 96.00 102 TYR A O 1
ATOM 827 N N . ILE A 1 103 ? -0.959 1.805 4.062 1.00 96.44 103 ILE A N 1
ATOM 828 C CA . ILE A 1 103 ? -0.769 1.958 2.612 1.00 96.44 103 ILE A CA 1
ATOM 829 C C . ILE A 1 103 ? 0.537 2.698 2.277 1.00 96.44 103 ILE A C 1
ATOM 831 O O . ILE A 1 103 ? 1.295 2.261 1.411 1.00 96.44 103 ILE A O 1
ATOM 835 N N . LEU A 1 104 ? 0.818 3.815 2.949 1.00 93.62 104 LEU A N 1
ATOM 836 C CA . LEU A 1 104 ? 1.922 4.703 2.570 1.00 93.62 104 LEU A CA 1
ATOM 837 C C . LEU A 1 104 ? 3.285 4.272 3.104 1.00 93.62 104 LEU A C 1
ATOM 839 O O . LEU A 1 104 ? 4.295 4.587 2.478 1.00 93.62 104 LEU A O 1
ATOM 843 N N . GLU A 1 105 ? 3.325 3.554 4.223 1.00 91.75 105 GLU A N 1
ATOM 844 C CA . GLU A 1 105 ? 4.575 3.083 4.821 1.00 91.75 105 GLU A CA 1
ATOM 845 C C . GLU A 1 105 ? 4.802 1.596 4.543 1.00 91.75 105 GLU A C 1
ATOM 847 O O . GLU A 1 105 ? 5.857 1.209 4.041 1.00 91.75 105 GLU A O 1
ATOM 852 N N . THR A 1 106 ? 3.818 0.746 4.845 1.00 94.75 106 THR A N 1
ATOM 853 C CA . THR A 1 106 ? 3.993 -0.712 4.794 1.00 94.75 106 THR A CA 1
ATOM 854 C C . THR A 1 106 ? 3.853 -1.248 3.375 1.00 94.75 106 THR A C 1
ATOM 856 O O . THR A 1 106 ? 4.765 -1.909 2.878 1.00 94.75 106 THR A O 1
ATOM 859 N N . LEU A 1 107 ? 2.741 -0.950 2.697 1.00 96.69 107 LEU A N 1
ATOM 860 C CA . LEU A 1 107 ? 2.515 -1.414 1.328 1.00 96.69 107 LEU A CA 1
ATOM 861 C C . LEU A 1 107 ? 3.509 -0.775 0.352 1.00 96.69 107 LEU A C 1
ATOM 863 O O . LEU A 1 107 ? 4.082 -1.485 -0.468 1.00 96.69 107 LEU A O 1
ATOM 867 N N . MET A 1 108 ? 3.774 0.532 0.463 1.00 95.44 108 MET A N 1
ATOM 868 C CA . MET A 1 108 ? 4.752 1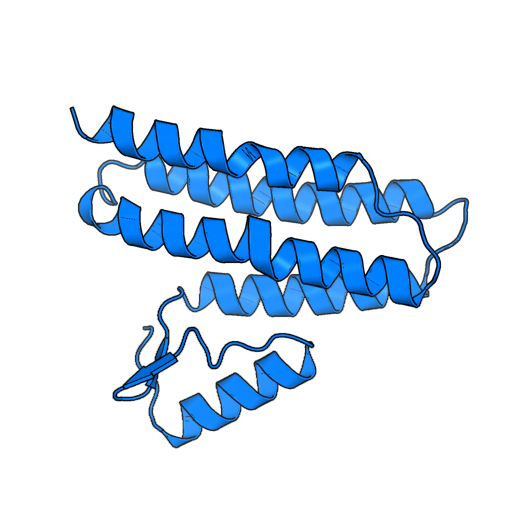.205 -0.403 1.00 95.44 108 MET A CA 1
ATOM 869 C C . MET A 1 108 ? 6.143 0.564 -0.308 1.00 95.44 108 MET A C 1
ATOM 871 O O . MET A 1 108 ? 6.785 0.331 -1.329 1.00 95.44 108 MET A O 1
ATOM 875 N N . LYS A 1 109 ? 6.587 0.201 0.903 1.00 95.25 109 LYS A N 1
ATOM 876 C CA . LYS A 1 109 ? 7.848 -0.523 1.097 1.00 95.25 109 LYS A CA 1
ATOM 877 C C . LYS A 1 109 ? 7.831 -1.898 0.419 1.00 95.25 109 LYS A C 1
ATOM 879 O O . LYS A 1 109 ? 8.828 -2.298 -0.173 1.00 95.25 109 LYS A O 1
ATOM 884 N N . LYS A 1 110 ? 6.703 -2.614 0.460 1.00 97.00 110 LYS A N 1
ATOM 885 C CA . LYS A 1 110 ? 6.546 -3.904 -0.235 1.00 97.00 110 LYS A CA 1
ATOM 886 C C . LYS A 1 110 ? 6.568 -3.766 -1.755 1.00 97.00 110 LYS A C 1
ATOM 888 O O . LYS A 1 110 ? 7.178 -4.592 -2.431 1.00 97.00 110 LYS A O 1
ATOM 893 N N . VAL A 1 111 ? 5.977 -2.701 -2.286 1.00 97.06 111 VAL A N 1
ATOM 894 C CA . VAL A 1 111 ? 6.088 -2.347 -3.706 1.00 97.06 111 VAL A CA 1
ATOM 895 C C . VAL A 1 111 ? 7.546 -2.036 -4.055 1.00 97.06 111 VAL A C 1
ATOM 897 O O . VAL A 1 111 ? 8.071 -2.595 -5.011 1.00 97.06 111 VAL A O 1
ATOM 900 N N . GLU A 1 112 ? 8.246 -1.231 -3.256 1.00 96.75 112 GLU A N 1
ATOM 901 C CA . GLU A 1 112 ? 9.673 -0.945 -3.457 1.00 96.75 112 GLU A CA 1
ATOM 902 C C . GLU A 1 112 ? 10.536 -2.222 -3.449 1.00 96.75 112 GLU A C 1
ATOM 904 O O . GLU A 1 112 ? 11.430 -2.375 -4.284 1.00 96.75 112 GLU A O 1
ATOM 909 N N . GLU A 1 113 ? 10.258 -3.169 -2.548 1.00 96.62 113 GLU A N 1
ATOM 910 C CA . GLU A 1 113 ? 10.914 -4.483 -2.519 1.00 96.62 113 GLU A CA 1
ATOM 911 C C . GLU A 1 113 ? 10.725 -5.239 -3.850 1.00 96.62 113 GLU A C 1
ATOM 913 O O . GLU A 1 113 ? 11.698 -5.776 -4.379 1.00 96.62 113 GLU A O 1
ATOM 918 N N . GLN A 1 114 ? 9.532 -5.212 -4.461 1.00 96.19 114 GLN A N 1
ATOM 919 C CA . GLN A 1 114 ? 9.287 -5.832 -5.776 1.00 96.19 114 GLN A CA 1
ATOM 920 C C . GLN A 1 114 ? 10.154 -5.213 -6.885 1.00 96.19 114 GLN A C 1
ATOM 922 O O . GLN A 1 114 ? 10.753 -5.946 -7.674 1.00 96.19 114 GLN A O 1
ATOM 927 N N . PHE A 1 115 ? 10.299 -3.883 -6.917 1.00 96.81 115 PHE A N 1
ATOM 928 C CA . PHE A 1 115 ? 11.205 -3.208 -7.859 1.00 96.81 115 PHE A CA 1
ATOM 929 C C . PHE A 1 115 ? 12.660 -3.661 -7.660 1.00 96.81 115 PHE A C 1
ATOM 931 O O . PHE A 1 115 ? 13.334 -4.050 -8.619 1.00 96.81 115 PHE A O 1
ATOM 938 N N . LYS A 1 116 ? 13.121 -3.701 -6.403 1.00 96.06 116 LYS A N 1
ATOM 939 C CA . LYS A 1 116 ? 14.485 -4.127 -6.049 1.00 96.06 116 LYS A CA 1
ATOM 940 C C . LYS A 1 116 ? 14.779 -5.568 -6.454 1.00 96.06 116 LYS A C 1
ATOM 942 O O . LYS A 1 116 ? 15.856 -5.825 -6.983 1.00 96.06 116 LYS A O 1
ATOM 947 N N . THR A 1 117 ? 13.833 -6.493 -6.265 1.00 95.38 117 THR A N 1
ATOM 948 C CA . THR A 1 117 ? 14.016 -7.909 -6.654 1.00 95.38 117 THR A CA 1
ATOM 949 C C . THR A 1 117 ? 14.248 -8.104 -8.152 1.00 95.38 117 THR A C 1
ATOM 951 O O . THR A 1 117 ? 14.807 -9.118 -8.556 1.00 95.38 117 THR A O 1
ATOM 954 N N . ARG A 1 118 ? 13.861 -7.123 -8.974 1.00 93.75 118 ARG A N 1
ATOM 955 C CA . ARG A 1 118 ? 14.057 -7.116 -10.429 1.00 93.75 118 ARG A CA 1
ATOM 956 C C . ARG A 1 118 ? 15.182 -6.184 -10.880 1.00 93.75 118 ARG A C 1
ATOM 958 O O . ARG A 1 118 ? 15.314 -5.931 -12.071 1.00 93.75 118 ARG A O 1
ATOM 965 N N . SER A 1 119 ? 15.966 -5.652 -9.940 1.00 94.31 119 SER A N 1
ATOM 966 C CA . SER A 1 119 ? 17.034 -4.677 -10.201 1.00 94.31 119 SER A CA 1
ATOM 967 C C . SER A 1 119 ? 16.550 -3.396 -10.900 1.00 94.31 119 SER A C 1
ATOM 969 O O . SER A 1 119 ? 17.316 -2.742 -11.604 1.00 94.31 119 SER A O 1
ATOM 971 N N . ILE A 1 120 ? 15.287 -3.011 -10.685 1.00 94.25 120 ILE A N 1
ATOM 972 C CA . ILE A 1 120 ? 14.699 -1.778 -11.218 1.00 94.25 120 ILE A CA 1
ATOM 973 C C . ILE A 1 120 ? 14.773 -0.701 -10.132 1.00 94.25 120 ILE A C 1
ATOM 975 O O . ILE A 1 120 ? 14.451 -0.944 -8.967 1.00 94.25 120 ILE A O 1
ATOM 979 N N . SER A 1 121 ? 15.204 0.505 -10.508 1.00 93.88 121 SER A N 1
ATOM 980 C CA . SER A 1 121 ? 15.211 1.649 -9.593 1.00 93.88 121 SER A CA 1
ATOM 981 C C . SER A 1 121 ? 13.786 2.016 -9.186 1.00 93.88 121 SER A C 1
ATOM 983 O O . SER A 1 121 ? 12.885 2.046 -10.024 1.00 93.88 121 SER A O 1
ATOM 985 N N . PHE A 1 122 ? 13.577 2.313 -7.904 1.00 95.06 122 PHE A N 1
ATOM 986 C CA . PHE A 1 122 ? 12.258 2.701 -7.429 1.00 95.06 122 PHE A CA 1
ATOM 987 C C . PHE A 1 122 ? 11.883 4.102 -7.950 1.00 95.06 122 PHE A C 1
ATOM 989 O O . PHE A 1 122 ? 12.639 5.055 -7.722 1.00 95.06 122 PHE A O 1
ATOM 996 N N . PRO A 1 123 ? 10.741 4.263 -8.643 1.00 93.81 123 PRO A N 1
ATOM 997 C CA . PRO A 1 123 ? 10.393 5.530 -9.270 1.00 93.81 123 PRO A CA 1
ATOM 998 C C . PRO A 1 123 ? 10.224 6.693 -8.287 1.00 93.81 123 PRO A C 1
ATOM 1000 O O . PRO A 1 123 ? 9.540 6.589 -7.266 1.00 93.81 123 PRO A O 1
ATOM 1003 N N . LYS A 1 124 ? 10.770 7.864 -8.645 1.00 92.50 124 LYS A N 1
ATOM 1004 C CA . LYS A 1 124 ? 10.662 9.098 -7.839 1.00 92.50 124 LYS A CA 1
ATOM 1005 C C . LYS A 1 124 ? 9.211 9.551 -7.643 1.00 92.50 124 LYS A C 1
ATOM 1007 O O . LYS A 1 124 ? 8.886 10.166 -6.625 1.00 92.50 124 LYS A O 1
ATOM 1012 N N . GLN A 1 125 ? 8.336 9.244 -8.600 1.00 91.56 125 GLN A N 1
ATOM 1013 C CA . GLN A 1 125 ? 6.902 9.513 -8.522 1.00 91.56 125 GLN A CA 1
ATOM 1014 C C . GLN A 1 125 ? 6.278 8.809 -7.310 1.00 91.56 125 GLN A C 1
ATOM 1016 O O . GLN A 1 125 ? 5.559 9.446 -6.542 1.00 91.56 125 GLN A O 1
ATOM 1021 N N . LEU A 1 126 ? 6.625 7.540 -7.076 1.00 91.00 126 LEU A N 1
ATOM 1022 C CA . LEU A 1 126 ? 6.122 6.759 -5.944 1.00 91.00 126 LEU A CA 1
ATOM 1023 C C . LEU 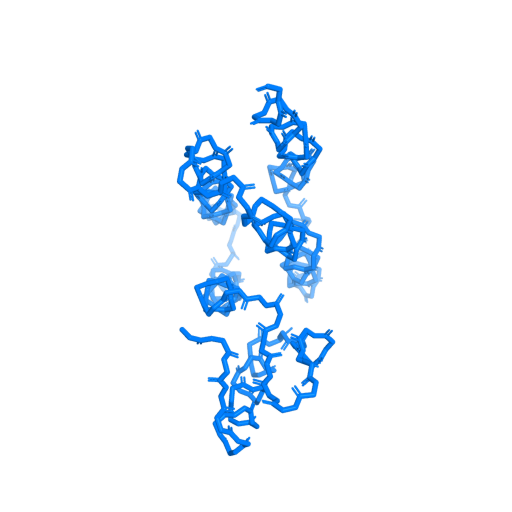A 1 126 ? 6.711 7.230 -4.609 1.00 91.00 126 LEU A C 1
ATOM 1025 O O . LEU A 1 126 ? 5.979 7.353 -3.626 1.00 91.00 126 LEU A O 1
ATOM 1029 N N . VAL A 1 127 ? 7.991 7.619 -4.587 1.00 88.50 127 VAL A N 1
ATOM 1030 C CA . VAL A 1 127 ? 8.614 8.268 -3.414 1.00 88.50 127 VAL A CA 1
ATOM 1031 C C . VAL A 1 127 ? 7.883 9.562 -3.037 1.00 88.50 127 VAL A C 1
ATOM 1033 O O . VAL A 1 127 ? 7.654 9.847 -1.865 1.00 88.50 127 VAL A O 1
ATOM 1036 N N . SER A 1 128 ? 7.462 10.348 -4.028 1.00 87.44 128 SER A N 1
ATOM 1037 C CA . SER A 1 128 ? 6.732 11.599 -3.783 1.00 87.44 128 SER A CA 1
ATOM 1038 C C . SER A 1 128 ? 5.340 11.357 -3.192 1.00 87.44 128 SER A C 1
ATOM 1040 O O . SER A 1 128 ? 4.812 12.198 -2.464 1.00 87.44 128 SER A O 1
ATOM 1042 N N . VAL A 1 129 ? 4.729 10.209 -3.496 1.00 87.12 129 VAL A N 1
ATOM 1043 C CA . VAL A 1 129 ? 3.413 9.834 -2.977 1.00 87.12 129 VAL A CA 1
ATOM 1044 C C . VAL A 1 129 ? 3.479 9.451 -1.495 1.00 87.12 129 VAL A C 1
ATOM 1046 O O . VAL A 1 129 ? 2.620 9.893 -0.731 1.00 87.12 129 VAL A O 1
ATOM 1049 N N . SER A 1 130 ? 4.504 8.716 -1.051 1.00 74.75 130 SER A N 1
ATOM 1050 C CA . SER A 1 130 ? 4.644 8.335 0.367 1.00 74.75 130 SER A CA 1
ATOM 1051 C C . SER A 1 130 ? 4.833 9.546 1.292 1.00 74.75 130 SER A C 1
ATOM 1053 O O . SER A 1 130 ? 4.292 9.579 2.399 1.00 74.75 130 SER A O 1
ATOM 1055 N N . GLY A 1 131 ? 5.489 10.606 0.806 1.00 78.50 131 GLY A N 1
ATOM 1056 C CA . GLY A 1 131 ? 5.663 11.867 1.537 1.00 78.50 131 GLY A CA 1
ATOM 1057 C C . GLY A 1 131 ? 4.358 12.601 1.888 1.00 78.50 131 GLY A C 1
ATOM 1058 O O . GLY A 1 131 ? 4.364 13.495 2.737 1.00 78.50 131 GLY A O 1
ATOM 1059 N N . LYS A 1 132 ? 3.223 12.221 1.286 1.00 82.75 132 LYS A N 1
ATOM 1060 C CA . LYS A 1 132 ? 1.921 12.866 1.513 1.00 82.75 132 LYS A CA 1
ATOM 1061 C C . LYS A 1 132 ? 1.221 12.436 2.806 1.00 82.75 132 LYS A C 1
ATOM 1063 O O . LYS A 1 132 ? 0.237 13.074 3.171 1.00 82.75 132 LYS A O 1
ATOM 1068 N N . TYR A 1 133 ? 1.722 11.439 3.544 1.00 82.94 133 TYR A N 1
ATOM 1069 C CA . TYR A 1 133 ? 1.102 11.015 4.811 1.00 82.94 133 TYR A CA 1
ATOM 1070 C C . TYR A 1 133 ? 0.956 12.173 5.818 1.00 82.94 133 TYR A C 1
ATOM 1072 O O . TYR A 1 133 ? -0.111 12.358 6.400 1.00 82.94 133 TYR A O 1
ATOM 1080 N N . LYS A 1 134 ? 1.970 13.043 5.930 1.00 82.12 134 LYS A N 1
ATOM 1081 C CA . LYS A 1 134 ? 1.929 14.223 6.817 1.00 82.12 134 LYS A CA 1
ATOM 1082 C C . LYS A 1 134 ? 0.760 15.169 6.510 1.00 82.12 134 LYS A C 1
ATOM 1084 O O . LYS A 1 134 ? 0.208 15.781 7.422 1.00 82.12 134 LYS A O 1
ATOM 1089 N N . LYS A 1 135 ? 0.361 15.275 5.235 1.00 85.69 135 LYS A N 1
ATOM 1090 C CA . LYS A 1 135 ? -0.799 16.072 4.806 1.00 85.69 135 LYS A CA 1
ATOM 1091 C C . LYS A 1 135 ? -2.111 15.456 5.308 1.00 85.69 135 LYS A C 1
ATOM 1093 O O . LYS A 1 135 ? -3.009 16.182 5.725 1.00 85.69 135 LYS A O 1
ATOM 1098 N N . LEU A 1 136 ? -2.223 14.126 5.309 1.00 86.75 136 LEU A N 1
ATOM 1099 C CA . LEU A 1 136 ? -3.395 13.431 5.856 1.00 86.75 136 LEU A CA 1
ATOM 1100 C C . LEU A 1 136 ? -3.499 13.641 7.368 1.00 86.75 136 LEU A C 1
ATOM 1102 O O . LEU A 1 136 ? -4.571 13.961 7.880 1.00 86.75 136 LEU A O 1
ATOM 1106 N N . GLU A 1 137 ? -2.374 13.551 8.082 1.00 85.50 137 GLU A N 1
ATOM 1107 C CA . GLU A 1 137 ? -2.347 13.816 9.522 1.00 85.50 137 GLU A CA 1
ATOM 1108 C C . GLU A 1 137 ? -2.817 15.237 9.854 1.00 85.50 137 GLU A C 1
ATOM 1110 O O . GLU A 1 137 ? -3.593 15.411 10.798 1.00 85.50 137 GLU A O 1
ATOM 1115 N N . SER A 1 138 ? -2.408 16.249 9.075 1.00 85.44 138 SER A N 1
ATOM 1116 C CA . SER A 1 138 ? -2.859 17.629 9.292 1.00 85.44 138 SER A CA 1
ATOM 1117 C C . SER A 1 138 ? -4.358 17.815 9.044 1.00 85.44 138 SER A C 1
ATOM 1119 O O . SER A 1 138 ? -5.000 18.527 9.812 1.00 85.44 138 SER A O 1
ATOM 1121 N N . LEU A 1 139 ? -4.930 17.137 8.039 1.00 81.75 139 LEU A N 1
ATOM 1122 C CA . LEU A 1 139 ? -6.369 17.206 7.743 1.00 81.75 139 LEU A CA 1
ATOM 1123 C C . LEU A 1 139 ? -7.223 16.663 8.895 1.00 81.75 139 LEU A C 1
ATOM 1125 O O . LEU A 1 139 ? -8.236 17.259 9.250 1.00 81.75 139 LEU A O 1
ATOM 1129 N N . SER A 1 140 ? -6.782 15.582 9.546 1.00 80.06 140 SER A N 1
ATOM 1130 C CA . SER A 1 140 ? -7.506 15.035 10.703 1.00 80.06 140 SER A CA 1
ATOM 1131 C C . SER A 1 140 ? -7.601 16.017 11.881 1.00 80.06 140 SER A C 1
ATOM 1133 O O . SER A 1 140 ? -8.569 15.972 12.639 1.00 80.06 140 SER A O 1
ATOM 1135 N N . LYS A 1 141 ? -6.602 16.905 12.026 1.00 76.50 141 LYS A N 1
ATOM 1136 C CA . LYS A 1 141 ? -6.507 17.893 13.110 1.00 76.50 141 LYS A CA 1
ATOM 1137 C C . LYS A 1 141 ? -7.361 19.127 12.826 1.00 76.50 141 LYS A C 1
ATOM 1139 O O . LYS A 1 141 ? -7.985 19.640 13.748 1.00 76.50 141 LYS A O 1
ATOM 1144 N N . SER A 1 142 ? -7.433 19.576 11.570 1.00 65.00 142 SER A N 1
ATOM 1145 C CA . SER A 1 142 ? -8.255 20.730 11.174 1.00 65.00 142 SER A CA 1
ATOM 1146 C C . SER A 1 142 ? -9.758 20.467 11.271 1.00 65.00 142 SER A C 1
ATOM 1148 O O . SER A 1 142 ? -10.509 21.374 11.599 1.00 65.00 142 SER A O 1
ATOM 1150 N N . SER A 1 143 ? -10.203 19.227 11.055 1.00 57.97 143 SER A N 1
ATOM 1151 C CA . SER A 1 143 ? -11.618 18.840 11.183 1.00 57.97 143 SER A CA 1
ATOM 1152 C C . SER A 1 143 ? -12.068 18.648 12.646 1.00 57.97 143 SER A C 1
ATOM 1154 O O . SER A 1 143 ? -13.235 18.360 12.920 1.00 57.97 143 SER A O 1
ATOM 1156 N N . GLY A 1 144 ? -11.131 18.747 13.599 1.00 51.84 144 GLY A N 1
ATOM 1157 C CA . GLY A 1 144 ? -11.347 18.582 15.038 1.00 51.84 144 GLY A CA 1
ATOM 1158 C C . GLY A 1 144 ? -11.695 19.866 15.797 1.00 51.84 144 GLY A C 1
ATOM 1159 O O . GLY A 1 144 ? -11.996 19.763 16.983 1.00 51.84 144 GLY A O 1
ATOM 1160 N N . SER A 1 145 ? -11.653 21.029 15.135 1.00 41.44 145 SER A N 1
ATOM 1161 C CA . SER A 1 145 ? -12.012 22.342 15.706 1.00 41.44 145 SER A CA 1
ATOM 1162 C C . SER A 1 145 ? -13.493 22.654 15.528 1.00 41.44 145 SER A C 1
ATOM 1164 O O . SER A 1 145 ? -14.063 22.178 14.520 1.00 41.44 145 SER A O 1
#

Organism: Mytilus galloprovincialis (NCBI:txid29158)

pLDDT: mean 91.89, std 8.49, range [41.44, 97.88]

Radius of gyration: 16.19 Å; chains: 1; bounding box: 37×43×43 Å